Protein AF-A0A3D5RZX4-F1 (afdb_monomer_lite)

Structure (mmCIF, N/CA/C/O backbone):
data_AF-A0A3D5RZX4-F1
#
_entry.id   AF-A0A3D5RZX4-F1
#
loop_
_atom_site.group_PDB
_atom_site.id
_atom_site.type_symbol
_atom_site.label_atom_id
_atom_site.label_alt_id
_atom_site.label_comp_id
_atom_site.label_asym_id
_atom_site.label_entity_id
_atom_site.label_seq_id
_atom_site.pdbx_PDB_ins_code
_atom_site.Cartn_x
_atom_site.Cartn_y
_atom_site.Cartn_z
_atom_site.occupancy
_atom_site.B_iso_or_equiv
_atom_site.auth_seq_id
_atom_site.auth_comp_id
_atom_site.auth_asym_id
_atom_site.auth_atom_id
_atom_site.pdbx_PDB_model_num
ATOM 1 N N . ASN A 1 1 ? 11.860 -2.343 24.526 1.00 44.91 1 ASN A N 1
ATOM 2 C CA . ASN A 1 1 ? 11.141 -3.506 23.957 1.00 44.91 1 ASN A CA 1
ATOM 3 C C . ASN A 1 1 ? 10.325 -3.091 22.744 1.00 44.91 1 ASN A C 1
ATOM 5 O O . ASN A 1 1 ? 9.195 -2.649 22.899 1.00 44.91 1 ASN A O 1
ATOM 9 N N . GLY A 1 2 ? 10.902 -3.183 21.543 1.00 52.25 2 GLY A N 1
ATOM 10 C CA . GLY A 1 2 ? 10.163 -2.944 20.300 1.00 52.25 2 GLY A CA 1
ATOM 11 C C . GLY A 1 2 ? 9.242 -4.124 19.998 1.00 52.25 2 GLY A C 1
ATOM 12 O O . GLY A 1 2 ? 9.685 -5.273 20.026 1.00 52.25 2 GLY A O 1
ATOM 13 N N . ARG A 1 3 ? 7.957 -3.864 19.738 1.00 63.38 3 ARG A N 1
ATOM 14 C CA . ARG A 1 3 ? 7.042 -4.896 19.233 1.00 63.38 3 ARG A CA 1
ATOM 15 C C . ARG A 1 3 ? 7.553 -5.354 17.865 1.00 63.38 3 ARG A C 1
ATOM 17 O O . ARG A 1 3 ? 7.889 -4.520 17.028 1.00 63.38 3 ARG A O 1
ATOM 24 N N . LYS A 1 4 ? 7.628 -6.670 17.639 1.00 81.44 4 LYS A N 1
ATOM 25 C CA . LYS A 1 4 ? 7.967 -7.220 16.318 1.00 81.44 4 LYS A CA 1
ATOM 26 C C . LYS A 1 4 ? 6.955 -6.686 15.299 1.00 81.44 4 LYS A C 1
ATOM 28 O O . LYS A 1 4 ? 5.754 -6.745 15.557 1.00 81.44 4 LYS A O 1
ATOM 33 N N . SER A 1 5 ? 7.434 -6.185 14.163 1.00 81.06 5 SER A N 1
ATOM 34 C CA . SER A 1 5 ? 6.599 -5.583 13.111 1.00 81.06 5 SER A CA 1
ATOM 35 C C . SER A 1 5 ? 5.466 -6.501 12.645 1.00 81.06 5 SER A C 1
ATOM 37 O O . SER A 1 5 ? 4.374 -6.031 12.357 1.00 81.06 5 SER A O 1
ATOM 39 N N . GLU A 1 6 ? 5.685 -7.815 12.659 1.00 88.00 6 GLU A N 1
ATOM 40 C CA . GLU A 1 6 ? 4.674 -8.817 12.302 1.00 88.00 6 GLU A CA 1
ATOM 41 C C . GLU A 1 6 ? 3.453 -8.801 13.235 1.00 88.00 6 GLU A C 1
ATOM 43 O O . GLU A 1 6 ? 2.325 -8.978 12.786 1.00 88.00 6 GLU A O 1
ATOM 48 N N . VAL A 1 7 ? 3.656 -8.527 14.528 1.00 85.44 7 VAL A N 1
ATOM 49 C CA . VAL A 1 7 ? 2.561 -8.417 15.509 1.00 85.44 7 VAL A CA 1
ATOM 50 C C . VAL A 1 7 ? 1.753 -7.144 15.274 1.00 85.44 7 VAL A C 1
ATOM 52 O O . VAL A 1 7 ? 0.531 -7.150 15.408 1.00 85.44 7 VAL A O 1
ATOM 55 N N . VAL A 1 8 ? 2.443 -6.057 14.920 1.00 88.69 8 VAL A N 1
ATOM 56 C CA . VAL A 1 8 ? 1.824 -4.758 14.634 1.00 88.69 8 VAL A CA 1
ATOM 57 C C . VAL A 1 8 ? 0.999 -4.829 13.352 1.00 88.69 8 VAL A C 1
ATOM 59 O O . VAL A 1 8 ? -0.135 -4.371 13.338 1.00 88.69 8 VAL A O 1
ATOM 62 N N . ASN A 1 9 ? 1.543 -5.452 12.309 1.00 88.88 9 ASN A N 1
ATOM 63 C CA . ASN A 1 9 ? 0.920 -5.503 10.990 1.00 88.88 9 ASN A CA 1
ATOM 64 C C . ASN A 1 9 ? -0.084 -6.657 10.825 1.00 88.88 9 ASN A C 1
ATOM 66 O O . ASN A 1 9 ? -0.923 -6.614 9.935 1.00 88.88 9 ASN A O 1
ATOM 70 N N . GLY A 1 10 ? -0.004 -7.704 11.651 1.00 91.44 10 GLY A N 1
ATOM 71 C CA . GLY A 1 10 ? -0.885 -8.874 11.558 1.00 91.44 10 GLY A CA 1
ATOM 72 C C . GLY A 1 10 ? -0.482 -9.905 10.496 1.00 91.44 10 GLY A C 1
ATOM 73 O O . GLY A 1 10 ? -1.219 -10.860 10.273 1.00 91.44 10 GLY A O 1
ATOM 74 N N . TYR A 1 11 ? 0.684 -9.757 9.861 1.00 93.50 11 TYR A N 1
ATOM 75 C CA . TYR A 1 11 ? 1.220 -10.713 8.888 1.00 93.50 11 TYR A CA 1
ATOM 76 C C . TYR A 1 11 ? 2.737 -10.866 9.008 1.00 93.50 11 TYR A C 1
ATOM 78 O O . TYR A 1 11 ? 3.448 -9.990 9.501 1.00 93.50 11 TYR A O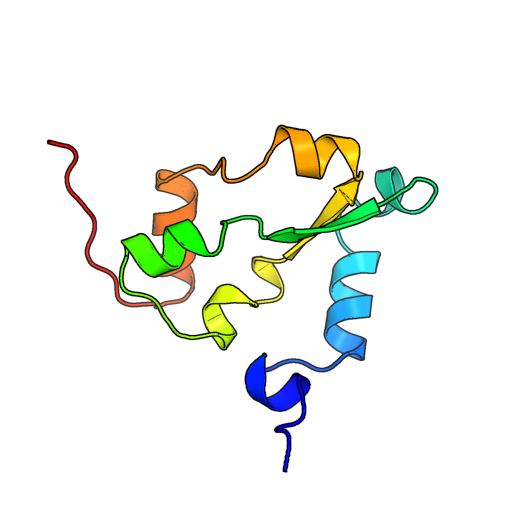 1
ATOM 86 N N . THR A 1 12 ? 3.247 -11.998 8.522 1.00 94.81 12 THR A N 1
ATOM 87 C CA . THR A 1 12 ? 4.684 -12.299 8.533 1.00 94.81 12 THR A CA 1
ATOM 88 C C . THR A 1 12 ? 5.413 -11.658 7.355 1.00 94.81 12 THR A C 1
ATOM 90 O O . THR A 1 12 ? 4.823 -11.398 6.301 1.00 94.81 12 THR A O 1
ATOM 93 N N . LYS A 1 13 ? 6.737 -11.501 7.459 1.00 93.44 13 LYS A N 1
ATOM 94 C CA . LYS A 1 13 ? 7.574 -11.069 6.322 1.00 93.44 13 LYS A CA 1
ATOM 95 C C . LYS A 1 13 ? 7.395 -11.973 5.095 1.00 93.44 13 LYS A C 1
ATOM 97 O O . LYS A 1 13 ? 7.388 -11.487 3.967 1.00 93.44 13 LYS A O 1
ATOM 102 N N . LYS A 1 14 ? 7.227 -13.285 5.305 1.00 95.38 14 LYS A N 1
ATOM 103 C CA . LYS A 1 14 ? 6.991 -14.258 4.226 1.00 95.38 14 LYS A CA 1
ATOM 104 C C . LYS A 1 14 ? 5.670 -13.989 3.506 1.00 95.38 14 LYS A C 1
ATOM 106 O O . LYS A 1 14 ? 5.641 -14.054 2.281 1.00 95.38 14 LYS A O 1
ATOM 111 N N . ALA A 1 15 ? 4.609 -13.668 4.247 1.00 96.56 15 ALA A N 1
ATOM 112 C CA . ALA A 1 15 ? 3.313 -13.332 3.667 1.00 96.56 15 ALA A CA 1
ATOM 113 C C . ALA A 1 15 ? 3.396 -12.064 2.803 1.00 96.56 15 ALA A C 1
ATOM 115 O O . ALA A 1 15 ? 2.913 -12.076 1.675 1.00 96.56 15 ALA A O 1
ATOM 116 N N . LEU A 1 16 ? 4.103 -11.028 3.274 1.00 96.56 16 LEU A N 1
ATOM 117 C CA . LEU A 1 16 ? 4.350 -9.813 2.490 1.00 96.56 16 LEU A CA 1
ATOM 118 C C . LEU A 1 16 ? 5.106 -10.106 1.191 1.00 96.56 16 LEU A C 1
ATOM 120 O O . LEU A 1 16 ? 4.682 -9.677 0.124 1.00 96.56 16 LEU A O 1
ATOM 124 N N . ILE A 1 17 ? 6.212 -10.852 1.267 1.00 96.19 17 ILE A N 1
ATOM 125 C CA . ILE A 1 17 ? 6.986 -11.215 0.071 1.00 96.19 17 ILE A CA 1
ATOM 126 C C . ILE A 1 17 ? 6.098 -11.978 -0.911 1.00 96.19 17 ILE A C 1
ATOM 128 O O . ILE A 1 17 ? 6.064 -11.626 -2.085 1.00 96.19 17 ILE A O 1
ATOM 132 N N . ASN A 1 18 ? 5.361 -12.985 -0.432 1.00 97.88 18 ASN A N 1
ATOM 133 C CA . ASN A 1 18 ? 4.485 -13.788 -1.276 1.0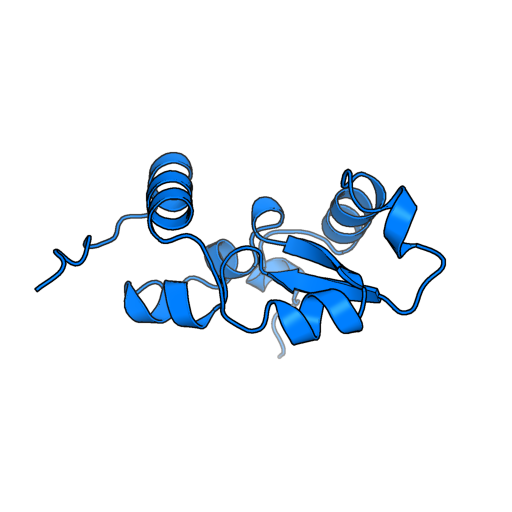0 97.88 18 ASN A CA 1
ATOM 134 C C . ASN A 1 18 ? 3.409 -12.935 -1.961 1.00 97.88 18 ASN A C 1
ATOM 136 O O . ASN A 1 18 ? 3.204 -13.067 -3.163 1.00 97.88 18 ASN A O 1
ATOM 140 N N . HIS A 1 19 ? 2.771 -12.029 -1.219 1.00 97.69 19 HIS A N 1
ATOM 141 C CA . HIS A 1 19 ? 1.787 -11.090 -1.759 1.00 97.69 19 HIS A CA 1
ATOM 142 C C . HIS A 1 19 ? 2.376 -10.233 -2.885 1.00 97.69 19 HIS A C 1
ATOM 144 O O . HIS A 1 19 ? 1.829 -10.178 -3.981 1.00 97.69 19 HIS A O 1
ATOM 150 N N . ILE A 1 20 ? 3.553 -9.641 -2.664 1.00 97.69 20 ILE A N 1
ATOM 151 C CA . ILE A 1 20 ? 4.192 -8.770 -3.656 1.00 97.69 20 ILE A CA 1
ATOM 152 C C . ILE A 1 20 ? 4.618 -9.534 -4.916 1.00 97.69 20 ILE A C 1
ATOM 154 O O . ILE A 1 20 ? 4.380 -9.050 -6.021 1.00 97.69 20 ILE A O 1
ATOM 158 N N . VAL A 1 21 ? 5.218 -10.722 -4.788 1.00 96.94 21 VAL A N 1
ATOM 159 C CA . VAL A 1 21 ? 5.712 -11.479 -5.959 1.00 96.94 21 VAL A CA 1
ATOM 160 C C . VAL A 1 21 ? 4.601 -12.166 -6.756 1.00 96.94 21 VAL A C 1
ATOM 162 O O . VAL A 1 21 ? 4.821 -12.554 -7.904 1.00 96.94 21 VAL A O 1
ATOM 165 N N . THR A 1 22 ? 3.419 -12.333 -6.160 1.00 97.44 22 THR A N 1
ATOM 166 C CA . THR A 1 22 ? 2.229 -12.875 -6.836 1.00 97.44 22 THR A CA 1
ATOM 167 C C . THR A 1 22 ? 1.294 -11.783 -7.357 1.00 97.44 22 THR A C 1
ATOM 169 O O . THR A 1 22 ? 0.407 -12.082 -8.155 1.00 97.44 22 THR A O 1
ATOM 172 N N . HIS A 1 23 ? 1.521 -10.519 -6.983 1.00 97.50 23 HIS A N 1
ATOM 173 C CA . HIS A 1 23 ? 0.730 -9.385 -7.445 1.00 97.50 23 HIS A CA 1
ATOM 174 C C . HIS A 1 23 ? 0.765 -9.255 -8.984 1.00 97.50 23 HIS A C 1
ATOM 176 O O . HIS A 1 23 ? 1.844 -9.375 -9.576 1.00 97.50 23 HIS A O 1
ATOM 182 N N . PRO A 1 24 ? -0.356 -8.925 -9.660 1.00 96.19 24 PRO A N 1
ATOM 183 C CA . PRO A 1 24 ? -0.406 -8.789 -11.122 1.00 96.19 24 PRO A CA 1
ATOM 184 C C . PRO A 1 24 ? 0.678 -7.868 -11.710 1.00 96.19 24 PRO A C 1
ATOM 186 O O . PRO A 1 24 ? 1.333 -8.217 -12.695 1.00 96.19 24 PRO A O 1
ATOM 189 N N . ASN A 1 25 ? 0.950 -6.736 -11.050 1.00 94.44 25 ASN A N 1
ATOM 190 C CA . ASN A 1 25 ? 1.980 -5.774 -11.474 1.00 94.44 25 ASN A CA 1
ATOM 191 C C . ASN A 1 25 ? 3.426 -6.269 -11.299 1.00 94.44 25 ASN A C 1
ATOM 193 O O . ASN A 1 25 ? 4.346 -5.665 -11.852 1.00 94.44 25 ASN A O 1
ATOM 197 N N . TRP A 1 26 ? 3.665 -7.367 -10.572 1.00 96.88 26 TRP A N 1
ATOM 198 C CA . TR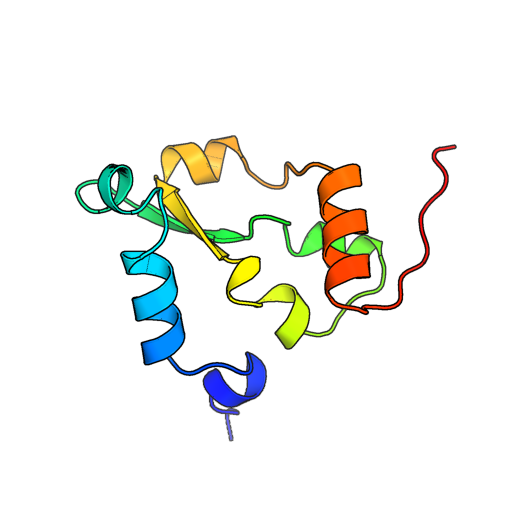P A 1 26 ? 5.016 -7.833 -10.248 1.00 96.88 26 TRP A CA 1
ATOM 199 C C . TRP A 1 26 ? 5.891 -8.016 -11.490 1.00 96.88 26 TRP A C 1
ATOM 201 O O . TRP A 1 26 ? 7.039 -7.568 -11.533 1.00 96.88 26 TRP A O 1
ATOM 211 N N . LYS A 1 27 ? 5.333 -8.621 -12.545 1.00 95.81 27 LYS A N 1
ATOM 212 C CA . LYS A 1 27 ? 6.062 -8.879 -13.796 1.00 95.81 27 LYS A CA 1
ATOM 213 C C . LYS A 1 27 ? 6.581 -7.596 -14.453 1.00 95.81 27 LYS A C 1
ATOM 215 O O . LYS A 1 27 ? 7.645 -7.640 -15.066 1.00 95.81 27 LYS A O 1
ATOM 220 N N . MET A 1 28 ? 5.867 -6.480 -14.305 1.00 94.06 28 MET A N 1
ATOM 221 C CA . MET A 1 28 ? 6.218 -5.187 -14.901 1.00 94.06 28 MET A CA 1
ATOM 222 C C . MET A 1 28 ? 7.251 -4.404 -14.085 1.00 94.06 28 MET A C 1
ATOM 224 O O . MET A 1 28 ? 8.033 -3.642 -14.660 1.00 94.06 28 MET A O 1
ATOM 228 N N . VAL A 1 29 ? 7.251 -4.572 -12.760 1.00 96.69 29 VAL A N 1
ATOM 229 C CA . VAL A 1 29 ? 8.039 -3.741 -11.833 1.00 96.69 29 VAL A CA 1
ATOM 230 C C . VAL A 1 29 ? 9.321 -4.415 -11.342 1.00 96.69 29 VAL A C 1
ATOM 232 O O . VAL A 1 29 ? 10.284 -3.715 -11.047 1.00 96.69 29 VAL A O 1
ATOM 235 N N . LYS A 1 30 ? 9.388 -5.757 -11.321 1.00 95.31 30 LYS A N 1
ATOM 236 C CA . LYS A 1 30 ? 10.492 -6.527 -10.707 1.00 95.31 30 LYS A CA 1
ATOM 237 C C . LYS A 1 30 ? 11.901 -6.197 -11.218 1.00 95.31 30 LYS A C 1
ATOM 239 O O . LYS A 1 30 ? 12.860 -6.346 -10.474 1.00 95.31 30 LYS A O 1
ATOM 244 N N . ASN A 1 31 ? 12.017 -5.757 -12.474 1.00 96.31 31 ASN A N 1
ATOM 245 C CA . ASN A 1 31 ? 13.288 -5.421 -13.130 1.00 96.31 31 ASN A CA 1
ATOM 246 C C . ASN A 1 31 ? 13.537 -3.901 -13.206 1.00 96.31 31 ASN A C 1
ATOM 248 O O . ASN A 1 31 ? 14.409 -3.453 -13.945 1.00 96.31 31 ASN A O 1
ATOM 252 N N . LYS A 1 32 ? 12.737 -3.094 -12.502 1.00 96.12 32 LYS A N 1
ATOM 253 C CA . LYS A 1 32 ? 12.827 -1.628 -12.467 1.00 96.12 32 LYS A CA 1
ATOM 254 C C . LYS A 1 32 ? 13.172 -1.158 -11.053 1.00 96.12 32 LYS A C 1
ATOM 256 O O . LYS A 1 32 ? 13.227 -1.947 -10.116 1.00 96.12 32 LYS A O 1
ATOM 261 N N . VAL A 1 33 ? 13.360 0.148 -10.879 1.00 96.56 33 VAL A N 1
ATOM 262 C CA . VAL A 1 33 ? 13.384 0.754 -9.541 1.00 96.56 33 VAL A CA 1
ATOM 263 C C . VAL A 1 33 ? 11.943 0.831 -9.035 1.00 96.56 33 VAL A C 1
ATOM 265 O O . VAL A 1 33 ? 11.150 1.630 -9.539 1.00 96.56 33 VAL A O 1
ATOM 268 N N . TRP A 1 34 ? 11.596 -0.019 -8.071 1.00 96.88 34 TRP A N 1
ATOM 269 C CA . TRP A 1 34 ? 10.239 -0.167 -7.544 1.00 96.88 34 TRP A CA 1
ATOM 27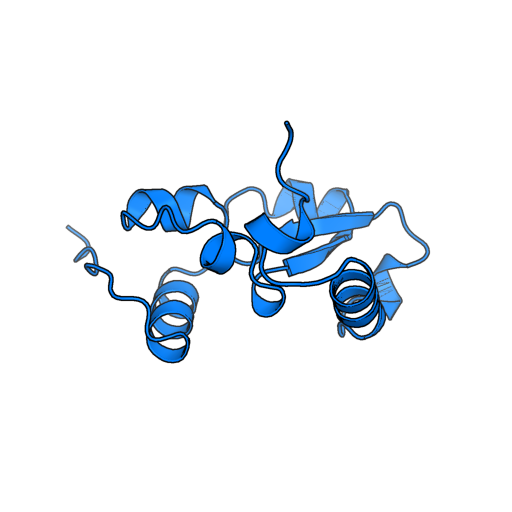0 C C . TRP A 1 34 ? 10.200 -0.049 -6.019 1.00 96.88 34 TRP A C 1
ATOM 272 O O . TRP A 1 34 ? 11.227 -0.147 -5.344 1.00 96.88 34 TRP A O 1
ATOM 282 N N . GLN A 1 35 ? 9.010 0.215 -5.490 1.00 96.31 35 GLN A N 1
ATOM 283 C CA . GLN A 1 35 ? 8.722 0.358 -4.067 1.00 96.31 35 GLN A CA 1
ATOM 284 C C . GLN A 1 35 ? 7.364 -0.280 -3.750 1.00 96.31 35 GLN A C 1
ATOM 286 O O . GLN A 1 35 ? 6.531 -0.467 -4.638 1.00 96.31 35 GLN A O 1
ATOM 291 N N . ILE A 1 36 ? 7.156 -0.630 -2.481 1.00 96.56 36 ILE A N 1
ATOM 292 C CA . ILE A 1 36 ? 5.833 -1.000 -1.971 1.00 96.56 36 ILE A CA 1
ATOM 293 C C . ILE A 1 36 ? 5.075 0.299 -1.698 1.00 96.56 36 ILE A C 1
ATOM 295 O O . ILE A 1 36 ? 5.621 1.193 -1.052 1.00 96.56 36 ILE A O 1
ATOM 299 N N . ASP A 1 37 ? 3.847 0.380 -2.188 1.00 96.69 37 ASP A N 1
ATOM 300 C CA . ASP A 1 37 ? 2.936 1.509 -2.021 1.00 96.69 37 ASP A CA 1
ATOM 301 C C . ASP A 1 37 ? 1.597 1.036 -1.440 1.00 96.69 37 ASP A C 1
ATOM 303 O O . ASP A 1 37 ? 1.216 -0.129 -1.604 1.00 96.69 37 ASP A O 1
ATOM 307 N N . HIS A 1 38 ? 0.880 1.946 -0.781 1.00 96.81 38 HIS A N 1
ATOM 308 C CA . HIS A 1 38 ? -0.482 1.707 -0.316 1.00 96.81 38 HIS A CA 1
ATOM 309 C C . HIS A 1 38 ? -1.490 2.052 -1.414 1.00 96.81 38 HIS A C 1
ATOM 311 O O . HIS A 1 38 ? -1.464 3.163 -1.937 1.00 96.81 38 HIS A O 1
ATOM 317 N N . ILE A 1 39 ? -2.419 1.153 -1.739 1.00 96.94 39 ILE A N 1
ATOM 318 C CA . ILE A 1 39 ? -3.507 1.415 -2.697 1.00 96.94 39 ILE A CA 1
ATOM 319 C C . ILE A 1 39 ? -4.317 2.629 -2.227 1.00 96.94 39 ILE A C 1
ATOM 321 O O . ILE A 1 39 ? -4.438 3.614 -2.959 1.00 96.94 39 ILE A O 1
ATOM 325 N N . PHE A 1 40 ? -4.762 2.594 -0.972 1.00 97.50 40 PHE A N 1
ATOM 326 C CA . PHE A 1 40 ? -5.377 3.705 -0.257 1.00 97.50 40 PHE A CA 1
ATOM 327 C C . PHE A 1 40 ? -4.347 4.327 0.696 1.00 97.50 40 PHE A C 1
ATOM 329 O O . PHE A 1 40 ? -3.783 3.613 1.531 1.00 97.50 40 PHE A O 1
ATOM 336 N N . PRO A 1 41 ? -4.052 5.633 0.587 1.00 96.88 41 PRO A N 1
ATOM 337 C CA . PRO A 1 41 ? -3.021 6.274 1.394 1.00 96.88 41 PRO A CA 1
ATOM 338 C C . PRO A 1 41 ? -3.426 6.330 2.868 1.00 96.88 41 PRO A C 1
ATOM 340 O O . PRO A 1 41 ? -4.603 6.435 3.196 1.00 96.88 41 PRO A O 1
ATOM 343 N N . ILE A 1 42 ? -2.437 6.362 3.764 1.00 96.19 42 ILE A N 1
ATOM 344 C CA . ILE A 1 42 ? -2.658 6.466 5.217 1.00 96.19 42 ILE A CA 1
ATOM 345 C C . ILE A 1 42 ? -3.565 7.659 5.567 1.00 96.19 42 ILE A C 1
ATOM 347 O O . ILE A 1 42 ? -4.430 7.533 6.428 1.00 96.19 42 ILE A O 1
ATOM 351 N N . SER A 1 43 ? -3.418 8.794 4.871 1.00 95.25 43 SER A N 1
ATOM 352 C CA . SER A 1 43 ? -4.253 9.981 5.095 1.00 95.25 43 SER A CA 1
ATOM 353 C C . SER A 1 43 ? -5.748 9.706 4.910 1.00 95.25 43 SER A C 1
ATOM 355 O O . SER A 1 43 ? -6.536 10.216 5.694 1.00 95.25 43 SER A O 1
ATOM 357 N N . ALA A 1 44 ? -6.132 8.847 3.957 1.00 95.56 44 ALA A N 1
ATOM 358 C CA . ALA A 1 44 ? -7.531 8.474 3.739 1.00 95.56 44 ALA A CA 1
ATOM 359 C C . ALA A 1 44 ? -8.123 7.759 4.960 1.00 95.56 44 ALA A C 1
ATOM 361 O O . ALA A 1 44 ? -9.232 8.057 5.385 1.00 95.56 44 ALA A O 1
ATOM 362 N N . PHE A 1 45 ? -7.363 6.852 5.580 1.00 95.94 45 PHE A N 1
ATOM 363 C CA . PHE A 1 45 ? -7.803 6.173 6.800 1.00 95.94 45 PHE A CA 1
ATOM 364 C C . PHE A 1 45 ? -7.978 7.154 7.957 1.00 95.94 45 PHE A C 1
ATOM 366 O O . PHE A 1 45 ? -9.012 7.141 8.622 1.00 95.94 45 PHE A O 1
ATOM 373 N N . LEU A 1 46 ? -7.004 8.046 8.154 1.00 94.69 46 LEU A N 1
ATOM 374 C CA . LEU A 1 46 ? -7.054 9.047 9.220 1.00 94.69 46 LEU A CA 1
ATOM 375 C C . LEU A 1 46 ? -8.218 10.033 9.033 1.00 94.69 46 LEU A C 1
ATOM 377 O O . LEU A 1 46 ? -8.875 10.394 10.004 1.00 94.69 46 LEU A O 1
ATOM 381 N N . GLU A 1 47 ? -8.531 10.419 7.794 1.00 93.38 47 GLU A N 1
ATOM 382 C CA . GLU A 1 47 ? -9.683 11.273 7.463 1.00 93.38 47 GLU A CA 1
ATOM 383 C C . GLU A 1 47 ? -11.037 10.645 7.832 1.00 93.38 47 GLU A C 1
ATOM 385 O O . GLU A 1 47 ? -11.995 11.381 8.092 1.00 93.38 47 GLU A O 1
ATOM 390 N N . TYR A 1 48 ? -11.099 9.310 7.871 1.00 93.00 48 TYR A N 1
ATOM 391 C CA . TYR A 1 48 ? -12.255 8.502 8.271 1.00 93.00 48 TYR A CA 1
ATOM 392 C C . TYR A 1 48 ? -12.179 8.029 9.737 1.00 93.00 48 TYR A C 1
ATOM 394 O O . TYR A 1 48 ? -12.997 7.213 10.164 1.00 93.00 48 TYR A O 1
ATOM 402 N N . GLY A 1 49 ? -11.207 8.518 10.518 1.00 94.31 49 GLY A N 1
ATOM 403 C CA . GLY A 1 49 ? -11.028 8.155 11.930 1.00 94.31 49 GLY A CA 1
ATOM 404 C C . GLY A 1 49 ? -10.491 6.737 12.158 1.00 94.31 49 GLY A C 1
ATOM 405 O O . GLY A 1 49 ? -10.624 6.189 13.251 1.00 94.31 49 GLY A O 1
ATOM 406 N N . ILE A 1 50 ? -9.902 6.116 11.134 1.00 95.19 50 ILE A N 1
ATOM 407 C CA . ILE A 1 50 ? -9.367 4.755 11.198 1.00 95.19 50 ILE A CA 1
ATOM 408 C C . ILE A 1 50 ? -7.873 4.819 11.518 1.00 95.19 50 ILE A C 1
ATOM 410 O O . ILE A 1 50 ? -7.052 5.166 10.673 1.00 95.19 50 ILE A O 1
ATOM 414 N N . GLU A 1 51 ? -7.518 4.421 12.738 1.00 95.12 51 GLU A N 1
ATOM 415 C CA . GLU A 1 51 ? -6.128 4.393 13.223 1.00 95.12 51 GLU A CA 1
ATOM 416 C C . GLU A 1 51 ? -5.563 2.969 13.369 1.00 95.12 51 GLU A C 1
ATOM 418 O O . GLU A 1 51 ? -4.414 2.779 13.776 1.00 95.12 51 GLU A O 1
ATOM 423 N N . ASP A 1 52 ? -6.355 1.940 13.044 1.00 94.25 52 ASP A N 1
ATOM 424 C CA . ASP A 1 52 ? -5.906 0.553 13.155 1.00 94.25 52 ASP A CA 1
ATOM 425 C C . ASP A 1 52 ? -4.821 0.245 12.113 1.00 94.25 52 ASP A C 1
ATOM 427 O O . ASP A 1 52 ? -5.082 0.043 10.924 1.00 94.25 52 ASP A O 1
ATOM 431 N N . VAL A 1 53 ? -3.580 0.148 12.593 1.00 93.94 53 VAL A N 1
ATOM 432 C CA . VAL A 1 53 ? -2.393 -0.147 11.784 1.00 93.94 53 VAL A CA 1
ATOM 433 C C . VAL A 1 53 ? -2.525 -1.464 11.015 1.00 93.94 53 VAL A C 1
ATOM 435 O O . VAL A 1 53 ? -1.980 -1.573 9.917 1.00 93.94 53 VAL A O 1
ATOM 438 N N . LYS A 1 54 ? -3.259 -2.457 11.533 1.00 94.50 54 LYS A N 1
ATOM 439 C CA . LYS A 1 54 ? -3.473 -3.732 10.827 1.00 94.50 54 LYS A CA 1
ATOM 440 C C . LYS A 1 54 ? -4.355 -3.561 9.599 1.00 94.50 54 LYS A C 1
ATOM 442 O O . LYS A 1 54 ? -4.140 -4.244 8.604 1.00 94.50 54 LYS A O 1
ATOM 447 N N . VAL A 1 55 ? -5.330 -2.657 9.671 1.00 95.62 55 VAL A N 1
ATOM 448 C CA . VAL A 1 55 ? -6.204 -2.316 8.544 1.00 95.62 55 VAL A CA 1
ATOM 449 C C . VAL A 1 55 ? -5.424 -1.488 7.528 1.00 95.62 55 VAL A C 1
ATOM 451 O O . VAL A 1 55 ? -5.407 -1.829 6.349 1.00 95.62 55 VAL A O 1
ATOM 454 N N . ILE A 1 56 ? -4.710 -0.459 7.991 1.00 96.19 56 ILE A N 1
ATOM 455 C CA . ILE A 1 56 ? -3.925 0.438 7.130 1.00 96.19 56 ILE A CA 1
ATOM 456 C C . ILE A 1 56 ? -2.854 -0.341 6.355 1.00 96.19 56 ILE A C 1
ATOM 458 O O . ILE A 1 56 ? -2.713 -0.175 5.143 1.00 96.19 56 ILE A O 1
ATOM 462 N N . ASN A 1 57 ? -2.113 -1.217 7.039 1.00 96.19 57 ASN A N 1
ATOM 463 C CA . ASN A 1 57 ? -1.037 -2.007 6.440 1.00 96.19 57 ASN A CA 1
ATOM 464 C C . ASN A 1 57 ? -1.503 -3.353 5.879 1.00 96.19 57 ASN A C 1
ATOM 466 O O . ASN A 1 57 ? -0.650 -4.159 5.515 1.00 96.19 57 ASN A O 1
ATOM 470 N N . ALA A 1 58 ? -2.811 -3.622 5.815 1.00 96.62 58 ALA A N 1
ATOM 471 C CA . ALA A 1 58 ? -3.332 -4.888 5.310 1.00 96.62 58 ALA A CA 1
ATOM 472 C C . ALA A 1 58 ? -2.698 -5.241 3.956 1.00 96.62 58 ALA A C 1
ATOM 474 O O . ALA A 1 58 ? -2.516 -4.366 3.109 1.00 96.62 58 ALA A O 1
ATOM 475 N N . LEU A 1 59 ? -2.364 -6.519 3.738 1.00 97.19 59 LEU A N 1
ATOM 476 C CA . LEU A 1 59 ? -1.689 -6.952 2.508 1.00 97.19 59 LEU A CA 1
ATOM 477 C C . LEU A 1 59 ? -2.472 -6.526 1.265 1.00 97.19 59 LEU A C 1
ATOM 479 O O . LEU A 1 59 ? -1.884 -6.057 0.302 1.00 97.19 59 LEU A O 1
ATOM 483 N N . GLU A 1 60 ? -3.799 -6.596 1.311 1.00 96.19 60 GLU A N 1
ATOM 484 C CA . GLU A 1 60 ? -4.673 -6.207 0.203 1.00 96.19 60 GLU A CA 1
ATOM 485 C C . GLU A 1 60 ? -4.683 -4.701 -0.068 1.00 96.19 60 GLU A C 1
ATOM 487 O O . GLU A 1 60 ? -5.148 -4.298 -1.125 1.00 96.19 60 GLU A O 1
ATOM 492 N N . ASN A 1 61 ? -4.172 -3.883 0.856 1.00 97.50 61 ASN A N 1
ATOM 493 C CA . ASN A 1 61 ? -3.927 -2.461 0.646 1.00 97.50 61 ASN A CA 1
ATOM 494 C C . ASN A 1 61 ? -2.489 -2.178 0.170 1.00 97.50 61 ASN A C 1
ATOM 496 O O . ASN A 1 61 ? -2.134 -1.024 -0.024 1.00 97.50 61 ASN A O 1
ATOM 500 N N . LEU A 1 62 ? -1.638 -3.190 -0.023 1.00 97.31 62 LEU A N 1
ATOM 501 C CA . LEU A 1 62 ? -0.260 -3.017 -0.486 1.00 97.31 62 LEU A CA 1
ATOM 502 C C . LEU A 1 62 ? -0.094 -3.505 -1.925 1.00 97.31 62 LEU A C 1
ATOM 504 O O . LEU A 1 62 ? -0.530 -4.599 -2.289 1.00 97.31 62 LEU A O 1
ATOM 508 N N . GLN A 1 63 ? 0.625 -2.724 -2.726 1.00 97.38 63 GLN A N 1
ATOM 509 C CA . GLN A 1 63 ? 0.940 -3.039 -4.117 1.00 97.38 63 GLN A CA 1
ATOM 510 C C . GLN A 1 63 ? 2.384 -2.652 -4.465 1.00 97.38 63 GLN A C 1
ATOM 512 O O . GLN A 1 63 ? 2.929 -1.701 -3.903 1.00 97.38 63 GLN A O 1
ATOM 517 N N . PRO A 1 64 ? 3.042 -3.355 -5.400 1.00 97.88 64 PRO A N 1
ATOM 518 C CA . PRO A 1 64 ? 4.321 -2.919 -5.929 1.00 97.88 64 PRO A CA 1
ATOM 519 C C . PRO A 1 64 ? 4.116 -1.954 -7.105 1.00 97.88 64 PRO A C 1
ATOM 521 O O . PRO A 1 64 ? 3.444 -2.286 -8.085 1.00 97.88 64 PRO A O 1
ATOM 524 N N . LEU A 1 65 ? 4.750 -0.785 -7.031 1.00 97.44 65 LEU A N 1
ATOM 525 C CA . LEU A 1 65 ? 4.772 0.223 -8.094 1.00 97.44 65 LEU A CA 1
ATOM 526 C C . LEU A 1 65 ? 6.208 0.615 -8.424 1.00 97.44 65 LEU A C 1
ATOM 528 O O . LEU A 1 65 ? 7.098 0.560 -7.572 1.00 97.44 65 LEU A O 1
ATOM 532 N N . THR A 1 66 ? 6.460 1.057 -9.656 1.00 97.50 66 THR A N 1
ATOM 533 C CA . THR A 1 66 ? 7.729 1.737 -9.937 1.00 97.50 66 THR A CA 1
ATOM 534 C C . THR A 1 66 ? 7.830 3.024 -9.120 1.00 97.50 66 THR A C 1
ATOM 536 O O . THR A 1 66 ? 6.825 3.651 -8.788 1.00 97.50 66 THR A O 1
ATOM 539 N N . LYS A 1 67 ? 9.055 3.471 -8.822 1.00 95.38 67 LYS A N 1
ATOM 540 C CA . LYS A 1 67 ? 9.287 4.732 -8.097 1.00 95.38 67 LYS A CA 1
ATOM 541 C C . LYS A 1 67 ? 8.594 5.929 -8.769 1.00 95.38 67 LYS A C 1
ATOM 543 O O . LYS A 1 67 ? 8.117 6.826 -8.083 1.00 95.38 67 LYS A O 1
ATOM 548 N N . TRP A 1 68 ? 8.536 5.935 -10.102 1.00 95.50 68 TRP A N 1
ATOM 549 C CA . TRP A 1 68 ? 7.884 6.992 -10.876 1.00 95.50 68 TRP A CA 1
ATOM 550 C C . TRP A 1 68 ? 6.351 6.935 -10.785 1.00 95.50 68 TRP A C 1
ATOM 552 O O . TRP A 1 68 ? 5.721 7.969 -10.564 1.00 95.50 68 TRP A O 1
ATOM 562 N N . GLU A 1 69 ? 5.751 5.745 -10.899 1.00 95.31 69 GLU A N 1
ATOM 563 C CA . GLU A 1 69 ? 4.300 5.558 -10.719 1.00 95.31 69 GLU A CA 1
ATOM 564 C C . GLU A 1 69 ? 3.876 5.931 -9.298 1.00 95.31 69 GLU A C 1
ATOM 566 O O . GLU A 1 69 ? 2.919 6.681 -9.128 1.00 95.31 69 GLU A O 1
ATOM 571 N N . ASN A 1 70 ? 4.634 5.480 -8.293 1.00 93.94 70 ASN A N 1
ATOM 572 C CA . ASN A 1 70 ? 4.411 5.823 -6.891 1.00 93.94 70 ASN A CA 1
ATOM 573 C C . ASN A 1 70 ? 4.412 7.349 -6.677 1.00 93.94 70 ASN A C 1
ATOM 575 O O . ASN A 1 70 ? 3.473 7.914 -6.119 1.00 93.94 70 ASN A O 1
ATOM 579 N N . GLY A 1 71 ? 5.427 8.041 -7.208 1.00 92.44 71 GLY A N 1
ATOM 580 C CA . GLY A 1 71 ? 5.510 9.503 -7.138 1.00 92.44 71 GLY A CA 1
ATOM 581 C C . GLY A 1 71 ? 4.361 10.218 -7.861 1.00 92.44 71 GLY A C 1
ATOM 582 O O . GLY A 1 71 ? 3.876 11.240 -7.385 1.00 92.44 71 GLY A O 1
ATOM 583 N N . SER A 1 72 ? 3.895 9.668 -8.985 1.00 94.12 72 SER A N 1
ATOM 584 C CA . SER A 1 72 ? 2.802 10.245 -9.783 1.00 94.12 72 SER A C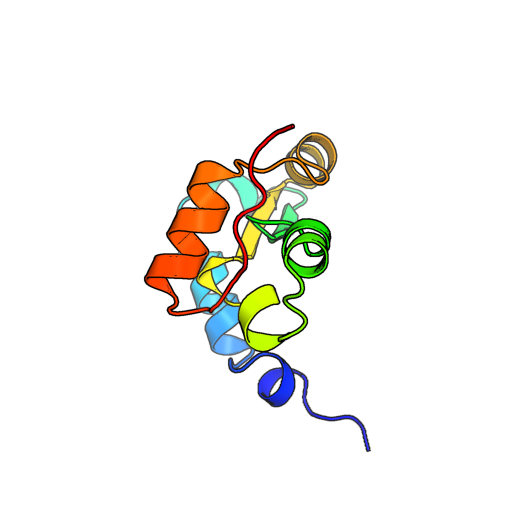A 1
ATOM 585 C C . SER A 1 72 ? 1.420 10.028 -9.149 1.00 94.12 72 SER A C 1
ATOM 587 O O . SER A 1 72 ? 0.544 10.902 -9.245 1.00 94.12 72 SER A O 1
ATOM 589 N N . LYS A 1 73 ? 1.227 8.877 -8.487 1.00 93.19 73 LYS A N 1
ATOM 590 C CA . LYS A 1 73 ? 0.036 8.556 -7.692 1.00 93.19 73 LYS A CA 1
ATOM 591 C C . LYS A 1 73 ? -0.049 9.450 -6.459 1.00 93.19 73 LYS A C 1
ATOM 593 O O . LYS A 1 73 ? -1.106 10.030 -6.223 1.00 93.19 73 LYS A O 1
ATOM 598 N N . CYS A 1 74 ? 1.049 9.616 -5.718 1.00 92.12 74 CYS A N 1
ATOM 599 C CA . CYS A 1 74 ? 1.062 10.370 -4.464 1.00 92.12 74 CYS A CA 1
ATOM 600 C C . CYS A 1 74 ? -0.032 9.838 -3.507 1.00 92.12 74 CYS A C 1
ATOM 602 O O . CYS A 1 74 ? -0.140 8.631 -3.290 1.00 92.12 74 CYS A O 1
ATOM 604 N N . ASN A 1 75 ? -0.882 10.714 -2.976 1.00 91.25 75 ASN A N 1
ATOM 605 C CA . ASN A 1 75 ? -2.028 10.378 -2.133 1.00 91.25 75 ASN A CA 1
ATOM 606 C C . ASN A 1 75 ? -3.351 10.261 -2.913 1.00 91.25 75 ASN A C 1
ATOM 608 O O . ASN A 1 75 ? -4.414 10.348 -2.308 1.00 91.25 75 ASN A O 1
ATOM 612 N N . LYS A 1 76 ? -3.326 10.102 -4.240 1.00 94.38 76 LYS A N 1
ATOM 613 C CA . LYS A 1 76 ? -4.557 9.955 -5.028 1.00 94.38 76 LYS A CA 1
ATOM 614 C C . LYS A 1 76 ? -5.149 8.563 -4.831 1.00 94.38 76 LYS A C 1
ATOM 616 O O . LYS A 1 76 ? -4.435 7.563 -4.926 1.00 94.38 76 LYS A O 1
ATOM 621 N N . TYR A 1 77 ? -6.458 8.515 -4.610 1.00 95.31 77 TYR A N 1
ATOM 622 C CA . TYR A 1 77 ? -7.244 7.292 -4.492 1.00 95.31 77 TYR A CA 1
ATOM 623 C C . TYR A 1 77 ? -8.698 7.551 -4.905 1.00 95.31 77 TYR A C 1
ATOM 625 O O . TYR A 1 77 ? -9.136 8.698 -4.980 1.00 95.31 77 TYR A O 1
ATOM 633 N N . SER A 1 78 ? -9.439 6.480 -5.184 1.00 95.25 78 SER A N 1
ATOM 634 C CA . SER A 1 78 ? -10.882 6.531 -5.422 1.00 95.25 78 SER A CA 1
ATOM 635 C C . SER A 1 78 ? -11.617 6.392 -4.091 1.00 95.25 78 SER A C 1
ATOM 637 O O . SER A 1 78 ? -11.488 5.368 -3.419 1.00 95.25 78 SER A O 1
ATOM 639 N N . LYS A 1 79 ? -12.379 7.421 -3.700 1.00 93.94 79 LYS A N 1
ATOM 640 C CA . LYS A 1 79 ? -13.175 7.415 -2.460 1.00 93.94 79 LYS A CA 1
ATOM 641 C C . LYS A 1 79 ? -14.223 6.298 -2.471 1.00 93.94 79 LYS A C 1
ATOM 643 O O . LYS A 1 79 ? -14.369 5.598 -1.478 1.00 93.94 79 LYS A O 1
ATOM 648 N N . ALA A 1 80 ? -14.887 6.086 -3.608 1.00 94.88 80 ALA A N 1
ATOM 649 C CA . ALA A 1 80 ? -15.880 5.025 -3.765 1.00 94.8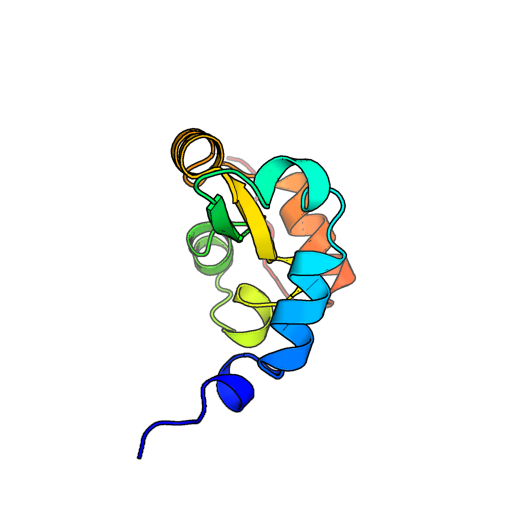8 80 ALA A CA 1
ATOM 650 C C . ALA A 1 80 ? -15.265 3.628 -3.567 1.00 94.88 80 ALA A C 1
ATOM 652 O O . ALA A 1 80 ? -15.802 2.827 -2.803 1.00 94.88 80 ALA A O 1
ATOM 653 N N . ASP A 1 81 ? -14.106 3.364 -4.184 1.00 96.19 81 ASP A N 1
ATOM 654 C CA . ASP A 1 81 ? -13.412 2.079 -4.019 1.00 96.19 81 ASP A CA 1
ATOM 655 C C . ASP A 1 81 ? -12.906 1.894 -2.583 1.00 96.19 81 ASP A C 1
ATOM 657 O O . ASP A 1 81 ? -12.903 0.779 -2.064 1.00 96.19 81 ASP A O 1
ATOM 661 N N . PHE A 1 82 ? -12.495 2.984 -1.927 1.00 96.19 82 PHE A N 1
ATOM 662 C CA . PHE A 1 82 ? -12.045 2.959 -0.539 1.00 96.19 82 PHE A CA 1
ATOM 663 C C . PHE A 1 82 ? -13.174 2.606 0.429 1.00 96.19 82 PHE A C 1
ATOM 665 O O . PHE A 1 82 ? -13.024 1.698 1.246 1.00 96.19 82 PHE A O 1
ATOM 672 N N . GLU A 1 83 ? -14.318 3.280 0.324 1.00 95.06 83 GLU A N 1
ATOM 673 C CA . GLU A 1 83 ? -15.484 2.995 1.164 1.00 95.06 83 GLU A CA 1
ATOM 674 C C . GLU A 1 83 ? -15.998 1.571 0.951 1.00 95.06 83 GLU A C 1
ATOM 676 O O . GLU A 1 83 ? -16.331 0.881 1.916 1.00 95.06 83 GLU A O 1
ATOM 681 N N . GLU A 1 84 ? -16.016 1.101 -0.296 1.00 95.81 84 GLU A N 1
ATOM 682 C CA . GLU A 1 84 ? -16.397 -0.276 -0.594 1.00 95.81 84 GLU A CA 1
ATOM 683 C C . GLU A 1 84 ? -15.405 -1.280 0.004 1.00 95.81 84 GLU A C 1
ATOM 685 O O . GLU A 1 84 ? -15.808 -2.246 0.656 1.00 95.81 84 GLU A O 1
ATOM 690 N N . TRP A 1 85 ? -14.100 -1.021 -0.114 1.00 96.44 85 TRP A N 1
ATOM 691 C CA . TRP A 1 85 ? -13.071 -1.851 0.509 1.00 96.44 85 TRP A CA 1
ATOM 692 C C . TRP A 1 85 ? -13.234 -1.926 2.034 1.00 96.44 85 TRP A C 1
ATOM 694 O O . TRP A 1 85 ? -13.142 -3.013 2.613 1.00 96.44 85 TRP A O 1
ATOM 704 N N . LEU A 1 86 ? -13.537 -0.802 2.692 1.00 95.38 86 LEU A N 1
ATOM 705 C CA . LEU A 1 86 ? -13.799 -0.758 4.133 1.00 95.38 86 LEU A CA 1
ATOM 706 C C . LEU A 1 86 ? -15.035 -1.580 4.523 1.00 95.38 86 LEU A C 1
ATOM 708 O O . LEU A 1 86 ? -14.979 -2.322 5.510 1.00 95.38 86 LEU A O 1
ATOM 712 N N . ARG A 1 87 ? -16.122 -1.508 3.739 1.00 94.81 87 ARG A N 1
ATOM 713 C CA . ARG A 1 87 ? -17.334 -2.321 3.957 1.00 94.81 87 ARG A CA 1
ATOM 714 C C . ARG A 1 87 ? -17.038 -3.809 3.846 1.00 94.81 87 ARG A C 1
ATOM 716 O O . ARG A 1 87 ? -17.408 -4.564 4.743 1.00 94.81 87 ARG A O 1
ATOM 723 N N . VAL A 1 88 ? -16.326 -4.225 2.798 1.00 95.25 88 VAL A N 1
ATOM 724 C CA . VAL A 1 88 ? -15.925 -5.629 2.594 1.00 95.25 88 VAL A CA 1
ATOM 725 C C . VAL A 1 88 ? -15.040 -6.126 3.740 1.00 95.25 88 VAL A C 1
ATOM 727 O O . VAL A 1 88 ? -15.162 -7.273 4.168 1.00 95.25 88 VAL A O 1
ATOM 730 N N . LYS A 1 89 ? -14.177 -5.263 4.288 1.00 92.50 89 LYS A N 1
ATOM 731 C CA . LYS A 1 89 ? -13.337 -5.573 5.456 1.00 92.50 89 LYS A CA 1
ATOM 732 C C . LYS A 1 89 ? -14.097 -5.572 6.786 1.00 92.50 89 LYS A C 1
ATOM 734 O O . LYS A 1 89 ? -13.524 -5.976 7.796 1.00 92.50 89 LYS A O 1
ATOM 739 N N . GLY A 1 90 ? -15.357 -5.138 6.808 1.00 93.38 90 GLY A N 1
ATOM 740 C CA . GLY A 1 90 ? -16.154 -5.015 8.029 1.00 93.38 90 GLY A CA 1
ATOM 741 C C . GLY A 1 90 ? -15.656 -3.916 8.971 1.00 93.38 90 GLY A C 1
ATOM 742 O O . GLY A 1 90 ? -15.925 -3.966 10.173 1.00 93.38 90 GLY A O 1
ATOM 743 N N . VAL A 1 91 ? -14.911 -2.937 8.450 1.00 92.50 91 VAL A N 1
ATOM 744 C CA . VAL A 1 91 ? -14.440 -1.785 9.225 1.00 92.50 91 VAL A CA 1
ATOM 745 C C . VAL A 1 91 ? -15.596 -0.802 9.349 1.00 92.50 91 VAL A C 1
ATOM 747 O O . VAL A 1 91 ? -16.224 -0.441 8.357 1.00 92.50 91 VAL A O 1
ATOM 750 N N . LYS A 1 92 ? -15.898 -0.371 10.574 1.00 90.44 92 LYS A N 1
ATOM 751 C CA . LYS A 1 92 ? -16.893 0.680 10.805 1.00 90.44 92 LYS A CA 1
ATOM 752 C C . LYS A 1 92 ? -16.266 2.031 10.488 1.00 90.44 92 LYS A C 1
ATOM 754 O O . LYS A 1 92 ? -15.185 2.325 10.988 1.00 90.44 92 LYS A O 1
ATOM 759 N N . PHE A 1 93 ? -16.954 2.836 9.692 1.00 88.12 93 PHE A N 1
ATOM 760 C CA . PHE A 1 93 ? -16.533 4.186 9.342 1.00 88.12 93 PHE A CA 1
ATOM 761 C C . PHE A 1 93 ? -17.753 5.084 9.154 1.00 88.12 93 PHE A C 1
ATOM 763 O O . PHE A 1 93 ? -18.851 4.600 8.870 1.00 88.12 93 PHE A O 1
ATOM 770 N N . GLU A 1 94 ? -17.553 6.389 9.296 1.00 82.62 94 GLU A N 1
ATOM 771 C CA . GLU A 1 94 ? -18.566 7.394 8.988 1.00 82.62 94 GLU A CA 1
ATOM 772 C C . GLU A 1 94 ? -18.314 7.920 7.574 1.00 82.62 94 GLU A C 1
ATOM 774 O O . GLU A 1 94 ? -17.272 8.512 7.292 1.00 82.62 94 GLU A O 1
ATOM 779 N N . SER A 1 95 ? -19.249 7.668 6.655 1.00 74.44 95 SER A N 1
ATOM 780 C CA . SER A 1 95 ? -19.173 8.231 5.307 1.00 74.44 95 SER A CA 1
ATOM 781 C C . SER A 1 95 ? -19.344 9.743 5.390 1.00 74.44 95 SER A C 1
ATOM 783 O O . SER A 1 95 ? -20.374 10.219 5.876 1.00 74.44 95 SER A O 1
ATOM 785 N N . LYS A 1 96 ? -18.384 10.506 4.871 1.00 65.62 96 LYS A N 1
ATOM 786 C CA . LYS A 1 96 ? -18.581 11.945 4.699 1.00 65.62 96 LYS A CA 1
ATOM 787 C C . LYS A 1 96 ? -19.492 12.172 3.500 1.00 65.62 96 LYS A C 1
ATOM 789 O O . LYS A 1 96 ? -19.088 11.879 2.369 1.00 65.62 96 LYS A O 1
ATOM 794 N N . GLN A 1 97 ? -20.699 12.679 3.757 1.00 54.84 97 GLN A N 1
ATOM 795 C CA . GLN A 1 97 ? -21.505 13.283 2.700 1.00 54.84 97 GLN A CA 1
ATOM 796 C C . GLN A 1 97 ? -20.708 14.455 2.125 1.00 54.84 97 GLN A C 1
ATOM 798 O O . GLN A 1 97 ? -20.077 15.200 2.872 1.00 54.84 97 GLN A O 1
ATOM 803 N N . GLU A 1 98 ? -20.634 14.522 0.801 1.00 56.97 98 GLU A N 1
ATOM 804 C CA . GLU A 1 98 ? -20.028 15.656 0.109 1.00 56.97 98 GLU A CA 1
ATOM 805 C C . GLU A 1 98 ? -20.916 16.879 0.376 1.00 56.97 98 GLU A C 1
ATOM 807 O O . GLU A 1 98 ? -22.114 16.826 0.096 1.00 56.97 98 GLU A O 1
ATOM 812 N N . GLU A 1 99 ? -20.347 17.913 1.008 1.00 43.28 99 GLU A N 1
ATOM 813 C CA . GLU A 1 99 ? -20.954 19.251 1.110 1.00 43.28 99 GLU A CA 1
ATOM 814 C C . GLU A 1 99 ? -20.994 19.944 -0.257 1.00 43.28 99 GLU A C 1
ATOM 816 O O . GLU A 1 99 ? -20.006 19.808 -1.021 1.00 43.28 99 GLU A O 1
#

Sequence (99 aa):
NGRKSEVVNGYTKKALINHIVTHPNWKMVKNKVWQIDHIFPISAFLEYGIEDVKVINALENLQPLTKWENGSKCNKYSKADFEEWLRVKGVKFESKQEE

Foldseek 3Di:
DDDDVCVLQVHDPVVLVVLACPDPCNVVPVPAQKDKDFQADPVLCVVQVHPRNNLRNPSVRIYIDHPVVCVVCPNDHDPVVVVVVCVVVVHDTDDDDDD

Radius of gyration: 14.6 Å; chains: 1; bounding box: 35×34×39 Å

pLDDT: mean 91.53, std 11.1, range [43.28, 97.88]

Secondary structure (DSSP, 8-state):
-PPPHHHHHSS-HHHHHHHHHHSTTHHHHTTSSEEEEESS-HHHHHHTT---HHHHT-GGGEEEEEHHHHHHHTT---HHHHHHHHHHTT---------